Protein AF-A0A8J9WBI6-F1 (afdb_monomer)

Structure (mmCIF, N/CA/C/O backbone):
data_AF-A0A8J9WBI6-F1
#
_entry.id   AF-A0A8J9WBI6-F1
#
loop_
_atom_site.group_PDB
_atom_site.id
_atom_site.type_symbol
_atom_site.label_atom_id
_atom_site.label_alt_id
_atom_site.label_comp_id
_atom_site.label_asym_id
_atom_site.label_entity_id
_atom_site.label_seq_id
_atom_site.pdbx_PDB_ins_code
_atom_site.Cartn_x
_atom_site.Cartn_y
_atom_site.Cartn_z
_atom_site.occupancy
_atom_site.B_iso_or_equiv
_atom_site.auth_seq_id
_atom_site.auth_comp_id
_atom_site.auth_asym_id
_atom_site.auth_atom_id
_atom_site.pdbx_PDB_model_num
ATOM 1 N N . MET A 1 1 ? -9.697 -8.931 15.474 1.00 68.44 1 MET A N 1
ATOM 2 C CA . MET A 1 1 ? -10.842 -8.054 15.120 1.00 68.44 1 MET A CA 1
ATOM 3 C C . MET A 1 1 ? -11.678 -7.581 16.302 1.00 68.44 1 MET A C 1
ATOM 5 O O . MET A 1 1 ? -12.094 -6.430 16.283 1.00 68.44 1 MET A O 1
ATOM 9 N N . LEU A 1 2 ? -11.876 -8.404 17.340 1.00 81.56 2 LEU A N 1
ATOM 10 C CA . LEU A 1 2 ? -12.642 -8.032 18.539 1.00 81.56 2 LEU A CA 1
ATOM 11 C C . LEU A 1 2 ? -12.213 -6.683 19.153 1.00 81.56 2 LEU A C 1
ATOM 13 O O . LEU A 1 2 ? -13.062 -5.910 19.565 1.00 81.56 2 LEU A O 1
ATOM 17 N N . ARG A 1 3 ? -10.911 -6.363 19.124 1.00 87.44 3 ARG A N 1
ATOM 18 C CA . ARG A 1 3 ? -10.356 -5.101 19.642 1.00 87.44 3 ARG A CA 1
ATOM 19 C C . ARG A 1 3 ? -10.978 -3.843 19.015 1.00 87.44 3 ARG A C 1
ATOM 21 O O . ARG A 1 3 ? -11.363 -2.950 19.752 1.00 87.44 3 ARG A O 1
ATOM 28 N N . TYR A 1 4 ? -11.110 -3.788 17.686 1.00 86.75 4 TYR A N 1
ATOM 29 C CA . TYR A 1 4 ? -11.718 -2.640 16.991 1.00 86.75 4 TYR A CA 1
ATOM 30 C C . TYR A 1 4 ? -13.209 -2.524 17.315 1.00 86.75 4 TYR A C 1
ATOM 32 O O . TYR A 1 4 ? -13.694 -1.445 17.635 1.00 86.75 4 TYR A O 1
ATOM 40 N N . ARG A 1 5 ? -13.906 -3.668 17.342 1.00 85.00 5 ARG A N 1
ATOM 41 C CA . ARG A 1 5 ? -15.325 -3.740 17.710 1.00 85.00 5 ARG A CA 1
ATOM 42 C C . ARG A 1 5 ? -15.576 -3.239 19.135 1.00 85.00 5 ARG A C 1
ATOM 44 O O . ARG A 1 5 ? -16.485 -2.450 19.339 1.00 85.00 5 ARG A O 1
ATOM 51 N N . LEU A 1 6 ? -14.769 -3.679 20.103 1.00 91.75 6 LEU A N 1
ATOM 52 C CA . LEU A 1 6 ? -14.888 -3.263 21.505 1.00 91.75 6 LEU A CA 1
ATOM 53 C C . LEU A 1 6 ? -14.538 -1.788 21.709 1.00 91.75 6 LEU A C 1
ATOM 55 O O . LEU A 1 6 ? -15.119 -1.140 22.569 1.00 91.75 6 LEU A O 1
ATOM 59 N N . ALA A 1 7 ? -13.611 -1.257 20.913 1.00 91.00 7 ALA A N 1
ATOM 60 C CA . ALA A 1 7 ? -13.244 0.152 20.957 1.00 91.00 7 ALA A CA 1
ATOM 61 C C . ALA A 1 7 ? -14.258 1.070 20.246 1.00 91.00 7 ALA A C 1
ATOM 63 O O . ALA A 1 7 ? -14.095 2.284 20.297 1.00 91.00 7 ALA A O 1
ATOM 64 N N . GLY A 1 8 ? -15.260 0.520 19.546 1.00 90.75 8 GLY A N 1
ATOM 65 C CA . GLY A 1 8 ? -16.171 1.305 18.705 1.00 90.75 8 GLY A CA 1
ATOM 66 C C . GLY A 1 8 ? -15.474 2.009 17.533 1.00 90.75 8 GLY A C 1
ATOM 67 O O . GLY A 1 8 ? -16.032 2.935 16.956 1.00 90.75 8 GLY A O 1
ATOM 68 N N . VAL A 1 9 ? -14.250 1.593 17.189 1.00 90.56 9 VAL A N 1
ATOM 69 C CA . VAL A 1 9 ? -13.451 2.191 16.114 1.00 90.56 9 VAL A CA 1
ATOM 70 C C . VAL A 1 9 ? -13.645 1.376 14.845 1.00 90.56 9 VAL A C 1
ATOM 72 O O . VAL A 1 9 ? -13.540 0.145 14.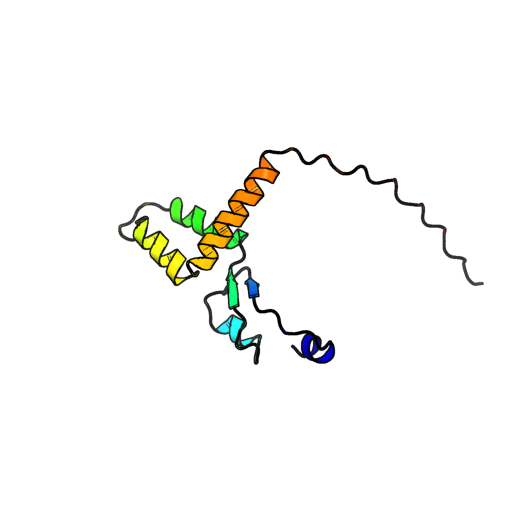864 1.00 90.56 9 VAL A O 1
ATOM 75 N N . GLU A 1 10 ? -13.895 2.063 13.730 1.00 87.94 10 GLU A N 1
ATOM 76 C CA . GLU A 1 10 ? -14.016 1.408 12.433 1.00 87.94 10 GLU A CA 1
ATOM 77 C C . GLU A 1 10 ? -12.745 0.626 12.070 1.00 87.94 10 GLU A C 1
ATOM 79 O O . GLU A 1 10 ? -11.621 1.043 12.376 1.00 87.94 10 GLU A O 1
ATOM 84 N N . PRO A 1 11 ? -12.899 -0.521 11.396 1.00 88.12 11 PRO A N 1
ATOM 85 C CA . PRO A 1 11 ? -11.756 -1.273 10.930 1.00 88.12 11 PRO A CA 1
ATOM 86 C C . PRO A 1 11 ? -10.963 -0.496 9.866 1.00 88.12 11 PRO A C 1
ATOM 88 O O . PRO A 1 11 ? -11.536 0.254 9.071 1.00 88.12 11 PRO A O 1
ATOM 91 N N . PRO A 1 12 ? -9.635 -0.682 9.815 1.00 90.19 12 PRO A N 1
ATOM 92 C CA . PRO A 1 12 ? -8.792 -0.030 8.829 1.00 90.19 12 PRO A CA 1
ATOM 93 C C . PRO A 1 12 ? -9.160 -0.473 7.409 1.00 90.19 12 PRO A C 1
ATOM 95 O O . PRO A 1 12 ? -9.468 -1.635 7.151 1.00 90.19 12 PRO A O 1
ATOM 98 N N . LYS A 1 13 ? -9.074 0.472 6.469 1.00 88.62 13 LYS A N 1
ATOM 99 C CA . LYS A 1 13 ? -9.360 0.246 5.041 1.00 88.62 13 LYS A CA 1
ATOM 100 C C . LYS A 1 13 ? -8.135 -0.245 4.259 1.00 88.62 13 LYS A C 1
ATOM 102 O O . LYS A 1 13 ? -8.277 -0.789 3.169 1.00 88.62 13 LYS A O 1
ATOM 107 N N . LEU A 1 14 ? -6.932 -0.050 4.802 1.00 87.38 14 LEU A N 1
ATOM 108 C CA . LEU A 1 14 ? -5.660 -0.378 4.159 1.00 87.38 14 LEU A CA 1
ATOM 109 C C . LEU A 1 14 ? -4.719 -1.059 5.156 1.00 87.38 14 LEU A C 1
ATOM 111 O O . LEU A 1 14 ? -4.526 -0.554 6.261 1.00 87.38 14 LEU A O 1
ATOM 115 N N . LEU A 1 15 ? -4.098 -2.158 4.734 1.00 88.06 15 LEU A N 1
ATOM 116 C CA . LEU A 1 15 ? -3.034 -2.843 5.462 1.00 88.06 15 LEU A CA 1
ATOM 117 C C . LEU A 1 15 ? -1.839 -3.072 4.531 1.00 88.06 15 LEU A C 1
ATOM 119 O O . LEU A 1 15 ? -1.972 -3.744 3.510 1.00 88.06 15 LEU A O 1
ATOM 123 N N . ASN A 1 16 ? -0.676 -2.531 4.896 1.00 87.06 16 ASN A N 1
ATOM 124 C CA . ASN A 1 16 ? 0.581 -2.814 4.204 1.00 87.06 16 ASN A CA 1
ATOM 125 C C . ASN A 1 16 ? 1.248 -4.036 4.848 1.00 87.06 16 ASN A C 1
ATOM 127 O O . ASN A 1 16 ? 1.339 -4.108 6.073 1.00 87.06 16 ASN A O 1
ATOM 131 N N . VAL A 1 17 ? 1.698 -4.985 4.032 1.00 84.88 17 VAL A N 1
ATOM 132 C CA . VAL A 1 17 ? 2.342 -6.231 4.460 1.00 84.88 17 VAL A CA 1
ATOM 133 C C . VAL A 1 17 ? 3.615 -6.474 3.661 1.00 84.88 17 VAL A C 1
ATOM 135 O O . VAL A 1 17 ? 3.694 -6.122 2.489 1.00 84.88 17 VAL A O 1
ATOM 138 N N . ASP A 1 18 ? 4.578 -7.154 4.272 1.00 80.81 18 ASP A N 1
ATOM 139 C CA . ASP A 1 18 ? 5.879 -7.437 3.653 1.00 80.81 18 ASP A CA 1
ATOM 140 C C . ASP A 1 18 ? 5.804 -8.501 2.543 1.00 80.81 18 ASP A C 1
ATOM 142 O O . ASP A 1 18 ? 6.634 -8.561 1.628 1.00 80.81 18 ASP A O 1
ATOM 146 N N . ARG A 1 19 ? 4.829 -9.417 2.641 1.00 74.81 19 ARG A N 1
ATOM 147 C CA . ARG A 1 19 ? 4.667 -10.584 1.758 1.00 74.81 19 ARG A CA 1
ATOM 148 C C . ARG A 1 19 ? 3.197 -10.944 1.590 1.00 74.81 19 ARG A C 1
ATOM 150 O O . ARG A 1 19 ? 2.349 -10.500 2.353 1.00 74.81 19 ARG A O 1
ATOM 157 N N . ASP A 1 20 ? 2.908 -11.737 0.560 1.00 76.25 20 ASP A N 1
ATOM 158 C CA . ASP A 1 20 ? 1.588 -12.345 0.334 1.00 76.25 20 ASP A CA 1
ATOM 159 C C . ASP A 1 20 ? 0.409 -11.359 0.216 1.00 76.25 20 ASP A C 1
ATOM 161 O O . ASP A 1 20 ? -0.749 -11.742 0.382 1.00 76.25 20 ASP A O 1
ATOM 165 N N . CYS A 1 21 ? 0.676 -10.094 -0.127 1.00 77.88 21 CYS A N 1
ATOM 166 C CA . CYS A 1 21 ? -0.366 -9.092 -0.373 1.00 77.88 21 CYS A CA 1
ATOM 167 C C . CYS A 1 21 ? -1.294 -9.449 -1.549 1.00 77.88 21 CYS A C 1
ATOM 169 O O . CYS A 1 21 ? -2.469 -9.102 -1.522 1.00 77.88 21 CYS A O 1
ATOM 171 N N . CYS A 1 22 ? -0.786 -10.178 -2.549 1.00 70.81 22 CYS A N 1
ATOM 172 C CA . CYS A 1 22 ? -1.548 -10.644 -3.712 1.00 70.81 22 CYS A CA 1
ATOM 173 C C . CYS A 1 22 ? -2.193 -12.029 -3.497 1.00 70.81 22 CYS A C 1
ATOM 175 O O . CYS A 1 22 ? -2.727 -12.607 -4.439 1.00 70.81 22 CYS A O 1
ATOM 177 N N . ASN A 1 23 ? -2.107 -12.601 -2.290 1.00 71.12 23 ASN A N 1
ATOM 178 C CA . ASN A 1 23 ? -2.620 -13.936 -1.986 1.00 71.12 23 ASN A CA 1
ATOM 179 C C . ASN A 1 23 ? -3.923 -13.849 -1.176 1.00 71.12 23 ASN A C 1
ATOM 181 O O . ASN A 1 23 ? -4.067 -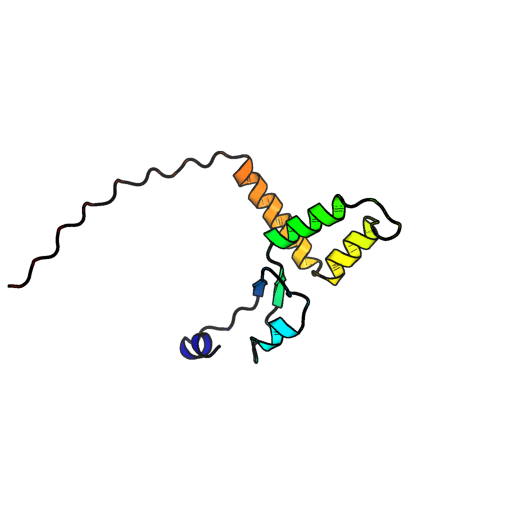13.033 -0.265 1.00 71.12 23 ASN A O 1
ATOM 185 N N . THR A 1 24 ? -4.861 -14.751 -1.457 1.00 72.75 24 THR A N 1
ATOM 186 C CA . THR A 1 24 ? -6.110 -14.898 -0.702 1.00 72.75 24 THR A CA 1
ATOM 187 C C . THR A 1 24 ? -5.877 -15.319 0.751 1.00 72.75 24 THR A C 1
ATOM 189 O O . THR A 1 24 ? -6.660 -14.928 1.614 1.00 72.75 24 THR A O 1
ATOM 192 N N . ARG A 1 25 ? -4.784 -16.036 1.063 1.00 80.62 25 ARG A N 1
ATOM 193 C CA . ARG A 1 25 ? -4.467 -16.504 2.430 1.00 80.62 25 ARG A CA 1
ATOM 194 C C . ARG A 1 25 ? -4.412 -15.377 3.458 1.00 80.62 25 ARG A C 1
ATOM 196 O O . ARG A 1 25 ? -4.958 -15.525 4.546 1.00 80.62 25 ARG A O 1
ATOM 203 N N . THR A 1 26 ? -3.807 -14.244 3.108 1.00 82.31 26 THR A N 1
ATOM 204 C CA . THR A 1 26 ? -3.685 -13.092 4.014 1.00 82.31 26 THR A CA 1
ATOM 205 C C . THR A 1 26 ? -5.053 -12.482 4.317 1.00 82.31 26 THR A C 1
ATOM 207 O O . THR A 1 26 ? -5.301 -12.045 5.436 1.00 82.31 26 THR A O 1
ATOM 210 N N . ARG A 1 27 ? -5.982 -12.516 3.351 1.00 82.44 27 ARG A N 1
ATOM 211 C CA . ARG A 1 27 ? -7.349 -12.004 3.521 1.00 82.44 27 ARG A CA 1
ATOM 212 C C . ARG A 1 27 ? -8.185 -12.860 4.475 1.00 82.44 27 ARG A C 1
ATOM 214 O O . ARG A 1 27 ? -8.988 -12.311 5.221 1.00 82.44 27 ARG A O 1
ATOM 221 N N . VAL A 1 28 ? -7.950 -14.174 4.513 1.00 86.56 28 VAL A N 1
ATOM 222 C CA . VAL A 1 28 ? -8.641 -15.105 5.430 1.00 86.56 28 VAL A CA 1
ATOM 223 C C . VAL A 1 28 ? -8.370 -14.772 6.904 1.00 86.56 28 VAL A C 1
ATOM 225 O O . VAL A 1 28 ? -9.201 -15.057 7.762 1.00 86.56 28 VAL A O 1
ATOM 228 N N . LEU A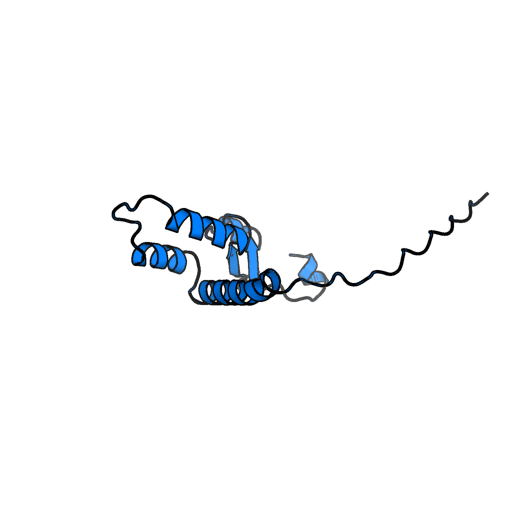 1 29 ? -7.250 -14.108 7.211 1.00 88.00 29 LEU A N 1
ATOM 229 C CA . LEU A 1 29 ? -6.904 -13.691 8.575 1.00 88.00 29 LEU A CA 1
ATOM 230 C C . LEU A 1 29 ? -7.793 -12.552 9.113 1.00 88.00 29 LEU A C 1
ATOM 232 O O . LEU A 1 29 ? -7.820 -12.321 10.324 1.00 88.00 29 LEU A O 1
ATOM 236 N N . PHE A 1 30 ? -8.531 -11.853 8.241 1.00 88.31 30 PHE A N 1
ATOM 237 C CA . PHE A 1 30 ? -9.349 -10.685 8.589 1.00 88.31 30 PHE A CA 1
ATOM 238 C C . PHE A 1 30 ? -10.829 -10.872 8.195 1.00 88.31 30 PHE A C 1
ATOM 240 O O . PHE A 1 30 ? -11.355 -10.129 7.363 1.00 88.31 30 PHE A O 1
ATOM 247 N N . PRO A 1 31 ? -11.527 -11.869 8.772 1.00 84.75 31 PRO A N 1
ATOM 248 C CA . PRO A 1 31 ? -12.903 -12.190 8.399 1.00 84.75 31 PRO A CA 1
ATOM 249 C C . PRO A 1 31 ? -13.882 -11.096 8.838 1.00 84.75 31 PRO A C 1
ATOM 251 O O . PRO A 1 31 ? -13.984 -10.810 10.027 1.00 84.75 31 PRO A O 1
ATOM 254 N N . GLY A 1 32 ? -14.644 -10.527 7.900 1.00 85.12 32 GLY A N 1
ATOM 255 C CA . GLY A 1 32 ? -15.610 -9.448 8.158 1.00 85.12 32 GLY A CA 1
ATOM 256 C C . GLY A 1 32 ? -15.046 -8.036 7.978 1.00 85.12 32 GLY A C 1
ATOM 257 O O . GLY A 1 32 ? -15.680 -7.065 8.386 1.00 85.12 32 GLY A O 1
ATOM 258 N N . TRP A 1 33 ? -13.846 -7.901 7.407 1.00 89.69 33 TRP A N 1
ATOM 259 C CA . TRP A 1 33 ? -13.332 -6.631 6.888 1.00 89.69 33 TRP A CA 1
ATOM 260 C C . TRP A 1 33 ? -13.423 -6.621 5.358 1.00 89.69 33 TRP A C 1
ATOM 262 O O . TRP A 1 33 ? -12.416 -6.685 4.654 1.00 89.69 33 TRP A O 1
ATOM 272 N N . ASP A 1 34 ? -14.646 -6.552 4.832 1.00 84.00 34 ASP A N 1
ATOM 273 C CA . ASP A 1 34 ? -14.920 -6.735 3.396 1.00 84.00 34 ASP A CA 1
ATOM 274 C C . ASP A 1 34 ? -14.255 -5.668 2.512 1.00 84.00 34 ASP A C 1
ATOM 276 O O . ASP A 1 34 ? -13.837 -5.958 1.390 1.00 84.00 34 ASP A O 1
ATOM 280 N N . ASN A 1 35 ? -14.064 -4.467 3.068 1.00 85.38 35 ASN A N 1
ATOM 281 C CA . ASN A 1 35 ? -13.433 -3.318 2.415 1.00 85.38 35 ASN A CA 1
ATOM 282 C C . ASN A 1 35 ? -11.921 -3.193 2.690 1.00 85.38 35 ASN A C 1
ATOM 284 O O . ASN A 1 35 ? -11.326 -2.167 2.357 1.00 85.38 35 ASN A O 1
ATOM 288 N N . LEU A 1 36 ? -11.288 -4.190 3.324 1.00 87.69 36 LEU A N 1
ATOM 289 C CA . LEU A 1 36 ? -9.849 -4.162 3.593 1.00 87.69 36 LEU A CA 1
ATOM 290 C C . LEU A 1 36 ? -9.052 -4.412 2.313 1.00 87.69 36 LEU A C 1
ATOM 292 O O . LEU A 1 36 ? -9.111 -5.491 1.720 1.00 87.69 36 LEU A O 1
ATOM 296 N N . VAL A 1 37 ? -8.226 -3.438 1.943 1.00 85.88 37 VAL A N 1
ATOM 297 C CA . VAL A 1 37 ? -7.233 -3.580 0.880 1.00 85.88 37 VAL A CA 1
ATOM 298 C C . VAL A 1 37 ? -5.895 -3.960 1.507 1.00 85.88 37 VAL A C 1
ATOM 300 O O . VAL A 1 37 ? -5.339 -3.200 2.299 1.00 85.88 37 VAL A O 1
ATOM 303 N N . ILE A 1 38 ? -5.361 -5.124 1.141 1.00 85.56 38 ILE A N 1
ATOM 304 C CA . ILE A 1 38 ? -4.025 -5.566 1.556 1.00 85.56 38 ILE A CA 1
ATOM 305 C C . ILE A 1 38 ? -3.043 -5.216 0.438 1.00 85.56 38 ILE A C 1
ATOM 307 O O . ILE A 1 38 ? -3.301 -5.503 -0.731 1.00 85.56 38 ILE A O 1
ATOM 311 N N . ARG A 1 39 ? -1.930 -4.565 0.776 1.00 84.88 39 ARG A N 1
ATOM 312 C CA . ARG A 1 39 ? -0.923 -4.103 -0.189 1.00 84.88 39 ARG A CA 1
ATOM 313 C C . ARG A 1 39 ? 0.475 -4.486 0.250 1.00 84.88 39 ARG A C 1
ATOM 315 O O . ARG A 1 39 ? 0.709 -4.692 1.435 1.00 84.88 39 ARG A O 1
ATOM 322 N N . LEU A 1 40 ? 1.392 -4.570 -0.709 1.00 83.06 40 LEU A N 1
ATOM 323 C CA . LEU A 1 40 ? 2.807 -4.686 -0.387 1.00 83.06 40 LEU A CA 1
ATOM 324 C C . LEU A 1 40 ? 3.260 -3.384 0.277 1.00 83.06 40 LEU A C 1
ATOM 326 O O . LEU A 1 40 ? 2.818 -2.300 -0.115 1.00 83.06 40 LEU A O 1
ATOM 330 N N . ASP A 1 41 ? 4.119 -3.482 1.280 1.00 83.44 41 ASP A N 1
ATOM 331 C CA . ASP A 1 41 ? 4.784 -2.308 1.822 1.00 83.44 41 ASP A CA 1
ATOM 332 C C . ASP A 1 41 ? 5.669 -1.636 0.759 1.00 83.44 41 ASP A C 1
ATOM 334 O O . ASP A 1 41 ? 6.153 -2.247 -0.200 1.00 83.44 41 ASP A O 1
ATOM 338 N N . VAL A 1 42 ? 5.889 -0.336 0.950 1.00 79.81 42 VAL A N 1
ATOM 339 C CA . VAL A 1 42 ? 6.593 0.494 -0.030 1.00 79.81 42 VAL A CA 1
ATOM 340 C C . VAL A 1 42 ? 8.031 0.025 -0.245 1.00 79.81 42 VAL A C 1
ATOM 342 O O . VAL A 1 42 ? 8.546 0.117 -1.357 1.00 79.81 42 VAL A O 1
ATOM 345 N N . TRP A 1 43 ? 8.687 -0.496 0.793 1.00 82.12 43 TRP A N 1
ATOM 346 C CA . TRP A 1 43 ? 10.084 -0.886 0.698 1.00 82.12 43 TRP A CA 1
ATOM 347 C C . TRP A 1 43 ? 10.238 -2.185 -0.089 1.00 82.12 43 TRP A C 1
ATOM 349 O O . TRP A 1 43 ? 11.051 -2.233 -1.019 1.00 82.12 43 TRP A O 1
ATOM 359 N N . HIS A 1 44 ? 9.428 -3.215 0.188 1.00 81.38 44 HIS A N 1
ATOM 360 C CA . HIS A 1 44 ? 9.473 -4.430 -0.630 1.00 81.38 44 HIS A CA 1
ATOM 361 C C . HIS A 1 44 ? 8.996 -4.149 -2.055 1.00 81.38 44 HIS A C 1
ATOM 363 O O . HIS A 1 44 ? 9.528 -4.756 -2.987 1.00 81.38 44 HIS A O 1
ATOM 369 N N . PHE A 1 45 ? 8.065 -3.211 -2.252 1.00 79.25 45 PHE A N 1
ATOM 370 C CA . PHE A 1 45 ? 7.681 -2.751 -3.585 1.00 79.25 45 PHE A CA 1
ATOM 371 C C . PHE A 1 45 ? 8.878 -2.174 -4.351 1.00 79.25 45 PHE A C 1
ATOM 373 O O . PHE A 1 45 ? 9.206 -2.672 -5.428 1.00 79.25 45 PHE A O 1
ATOM 380 N N . MET A 1 46 ? 9.596 -1.202 -3.777 1.00 80.44 46 MET A N 1
AT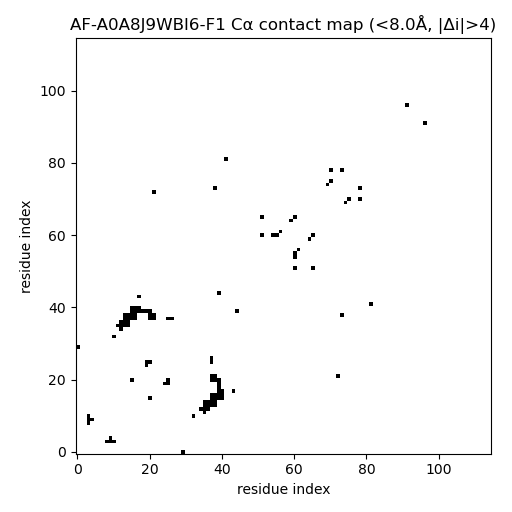OM 381 C CA . MET A 1 46 ? 10.775 -0.598 -4.416 1.00 80.44 46 MET A CA 1
ATOM 382 C C . MET A 1 46 ? 11.883 -1.610 -4.673 1.00 80.44 46 MET A C 1
ATOM 384 O O . MET A 1 46 ? 12.505 -1.606 -5.736 1.00 80.44 46 MET A O 1
ATOM 388 N N . ARG A 1 47 ? 12.110 -2.519 -3.724 1.00 80.62 47 ARG A N 1
ATOM 389 C CA . ARG A 1 47 ? 13.089 -3.594 -3.877 1.00 80.62 47 ARG A CA 1
ATOM 390 C C . ARG A 1 47 ? 12.736 -4.511 -5.050 1.00 80.62 47 ARG A C 1
ATOM 392 O O . ARG A 1 47 ? 13.616 -4.839 -5.845 1.00 80.62 47 ARG A O 1
ATOM 399 N N . ARG A 1 48 ? 11.469 -4.922 -5.177 1.00 76.50 48 ARG A N 1
ATOM 400 C CA . ARG A 1 48 ? 11.004 -5.763 -6.296 1.00 76.50 48 ARG A CA 1
ATOM 401 C C . ARG A 1 48 ? 11.080 -5.020 -7.622 1.00 76.50 48 ARG A C 1
ATOM 403 O O . ARG A 1 48 ? 11.552 -5.601 -8.593 1.00 76.50 48 ARG A O 1
ATOM 410 N N . LEU A 1 49 ? 10.692 -3.746 -7.640 1.00 74.94 49 LEU A N 1
ATOM 411 C CA . LEU A 1 49 ? 10.793 -2.880 -8.811 1.00 74.94 49 LEU A CA 1
ATOM 412 C C . LEU A 1 49 ? 12.244 -2.774 -9.297 1.00 74.94 49 LEU A C 1
ATOM 414 O O . LEU A 1 49 ? 12.530 -3.064 -10.453 1.00 74.94 49 LEU A O 1
ATOM 418 N N . SER A 1 50 ? 13.174 -2.431 -8.403 1.00 75.81 50 SER A N 1
ATOM 419 C CA . SER A 1 50 ? 14.602 -2.320 -8.718 1.00 75.81 50 SER A CA 1
ATOM 420 C C . SER A 1 50 ? 15.183 -3.642 -9.230 1.00 75.81 50 SER A C 1
ATOM 422 O O . SER A 1 50 ? 15.869 -3.660 -10.254 1.00 75.81 50 SER A O 1
ATOM 424 N N . SER A 1 51 ? 14.859 -4.763 -8.577 1.00 72.00 51 SER A N 1
ATOM 425 C CA . SER A 1 51 ? 15.296 -6.091 -9.022 1.00 72.00 51 SER A CA 1
ATOM 426 C C . SER A 1 51 ? 14.732 -6.461 -10.396 1.00 72.00 51 SER A C 1
ATOM 428 O O . SER A 1 51 ? 15.441 -7.053 -11.204 1.00 72.00 51 SER A O 1
ATOM 430 N N . ALA A 1 52 ? 13.483 -6.104 -10.690 1.00 69.12 52 ALA A N 1
ATOM 431 C CA . ALA A 1 52 ? 12.881 -6.364 -11.990 1.00 69.12 52 ALA A CA 1
ATOM 432 C C . ALA A 1 52 ? 13.508 -5.505 -13.101 1.00 69.12 52 ALA A C 1
ATOM 434 O O . ALA A 1 52 ? 13.781 -6.019 -14.181 1.00 69.12 52 ALA A O 1
ATOM 435 N N . CYS A 1 53 ? 13.820 -4.235 -12.821 1.00 69.62 53 CYS A N 1
ATOM 436 C CA . CYS A 1 53 ? 14.503 -3.339 -13.760 1.00 69.62 53 CYS A CA 1
ATOM 437 C C . CYS A 1 53 ? 15.954 -3.750 -14.068 1.00 69.62 53 CYS A C 1
ATOM 439 O O . CYS A 1 53 ? 16.476 -3.388 -15.120 1.00 69.62 53 CYS A O 1
ATOM 441 N N . THR A 1 54 ? 16.617 -4.457 -13.148 1.00 70.50 54 THR A N 1
ATOM 442 C CA . THR A 1 54 ? 18.043 -4.831 -13.253 1.00 70.50 54 THR A CA 1
ATOM 443 C C . THR A 1 54 ? 18.275 -6.269 -13.714 1.00 70.50 54 THR A C 1
ATOM 445 O O . THR A 1 54 ? 19.410 -6.642 -14.000 1.00 70.50 54 THR A O 1
ATOM 448 N N . ARG A 1 55 ? 17.219 -7.082 -13.823 1.00 65.50 55 ARG A N 1
ATOM 449 C CA . ARG A 1 55 ? 17.296 -8.435 -14.386 1.00 65.50 55 ARG A CA 1
ATOM 450 C C . ARG A 1 55 ? 17.590 -8.387 -15.887 1.00 65.50 55 ARG A C 1
ATOM 452 O O . ARG A 1 55 ? 17.094 -7.514 -16.595 1.00 65.50 55 ARG A O 1
ATOM 459 N N . GLU A 1 56 ? 18.384 -9.345 -16.370 1.00 62.50 56 GLU A N 1
ATOM 460 C CA . GLU A 1 56 ? 18.709 -9.469 -17.795 1.00 62.50 56 GLU A CA 1
ATOM 461 C C . GLU A 1 56 ? 17.441 -9.469 -18.660 1.00 62.50 56 GLU A C 1
ATOM 463 O O . GLU A 1 56 ? 16.416 -10.084 -18.336 1.00 62.50 56 GLU A O 1
ATOM 468 N N . ARG A 1 57 ? 17.507 -8.732 -19.773 1.00 56.94 57 ARG A N 1
ATOM 469 C CA . ARG A 1 57 ? 16.386 -8.540 -20.692 1.00 56.94 57 ARG A CA 1
ATOM 470 C C . ARG A 1 57 ? 16.125 -9.824 -21.476 1.00 56.94 57 ARG A C 1
ATOM 472 O O . ARG A 1 57 ? 16.630 -9.999 -22.578 1.00 56.94 57 ARG A O 1
ATOM 479 N N . THR A 1 58 ? 15.312 -10.712 -20.926 1.00 57.47 58 THR A N 1
ATOM 480 C CA . THR A 1 58 ? 14.650 -11.766 -21.699 1.00 57.47 58 THR A CA 1
ATOM 481 C C . THR A 1 58 ? 13.346 -11.223 -22.298 1.00 57.47 58 THR A C 1
ATOM 483 O O . THR A 1 58 ? 12.831 -10.194 -21.856 1.00 57.47 58 THR A O 1
ATOM 486 N N . LEU A 1 59 ? 12.804 -11.899 -23.320 1.00 53.62 59 LEU A N 1
ATOM 487 C CA . LEU A 1 59 ? 11.616 -11.496 -24.102 1.00 53.62 59 LEU A CA 1
ATOM 488 C C . LEU A 1 59 ? 10.339 -11.186 -23.278 1.00 53.62 59 LEU A C 1
ATOM 490 O O . LEU A 1 59 ? 9.384 -10.657 -23.837 1.00 53.62 59 LEU A O 1
ATOM 494 N N . GLY A 1 60 ? 10.324 -11.458 -21.966 1.00 56.78 60 GLY A N 1
ATOM 495 C CA . GLY A 1 60 ? 9.227 -11.147 -21.038 1.00 56.78 60 GLY A CA 1
ATOM 496 C C . GLY A 1 60 ? 9.462 -9.964 -20.083 1.00 56.78 60 GLY A C 1
ATOM 497 O O . GLY A 1 60 ? 8.578 -9.657 -19.295 1.00 56.78 60 GLY A O 1
ATOM 498 N N . ASN A 1 61 ? 10.617 -9.287 -20.140 1.00 60.94 61 ASN A N 1
ATOM 499 C CA . ASN A 1 61 ? 10.979 -8.181 -19.232 1.00 60.94 61 ASN A CA 1
ATOM 500 C C . ASN A 1 61 ? 10.888 -6.797 -19.905 1.00 60.94 61 ASN A C 1
ATOM 502 O O . ASN A 1 61 ? 11.610 -5.869 -19.537 1.00 60.94 61 ASN A O 1
ATOM 506 N N . SER A 1 62 ? 10.047 -6.641 -20.933 1.00 68.06 62 SER A N 1
ATOM 507 C CA . SER A 1 62 ? 9.863 -5.328 -21.562 1.00 68.06 62 SER A CA 1
ATOM 508 C C . SER A 1 62 ? 9.307 -4.317 -20.540 1.00 68.06 62 SER A C 1
ATOM 510 O O . SER A 1 62 ? 8.592 -4.717 -19.620 1.00 68.06 62 SER A O 1
ATOM 512 N N . PRO A 1 63 ? 9.566 -3.002 -20.688 1.00 64.19 63 PRO A N 1
ATOM 513 C CA . PRO A 1 63 ? 8.979 -1.980 -19.815 1.00 64.19 63 PRO A CA 1
ATOM 514 C C . PRO A 1 63 ? 7.449 -2.063 -19.744 1.00 64.19 63 PRO A C 1
ATOM 516 O O . PRO A 1 63 ? 6.851 -1.764 -18.714 1.00 64.19 63 PRO A O 1
ATOM 519 N N . THR A 1 64 ? 6.819 -2.506 -20.832 1.00 64.94 64 THR A N 1
ATOM 520 C CA . THR A 1 64 ? 5.373 -2.700 -20.934 1.00 64.94 64 THR A CA 1
ATOM 521 C C . THR A 1 64 ? 4.902 -3.909 -20.132 1.00 64.94 64 THR A C 1
ATOM 523 O O . THR A 1 64 ? 3.902 -3.804 -19.429 1.00 64.94 64 THR A O 1
ATOM 526 N N . GLU A 1 65 ? 5.632 -5.024 -20.175 1.00 66.19 65 GLU A N 1
ATOM 527 C CA . GLU A 1 65 ? 5.280 -6.237 -19.427 1.00 66.19 65 GLU A CA 1
ATOM 528 C C . GLU A 1 65 ? 5.593 -6.091 -17.935 1.00 66.19 65 GLU A C 1
ATOM 530 O O . GLU A 1 65 ? 4.808 -6.507 -17.088 1.00 66.19 65 GLU A O 1
ATOM 535 N N . LEU A 1 66 ? 6.674 -5.380 -17.603 1.00 67.44 66 LEU A N 1
ATOM 536 C CA . LEU A 1 66 ? 6.971 -4.955 -16.240 1.00 67.44 66 LEU A CA 1
ATOM 537 C C . LEU A 1 66 ? 5.864 -4.045 -15.701 1.00 67.44 66 LEU A C 1
ATOM 539 O O . LEU A 1 66 ? 5.349 -4.272 -14.609 1.00 67.44 66 LEU A O 1
ATOM 543 N N . ARG A 1 67 ? 5.454 -3.034 -16.476 1.00 69.25 67 ARG A N 1
ATOM 544 C CA . ARG A 1 67 ? 4.328 -2.164 -16.120 1.00 69.25 67 ARG A CA 1
ATOM 545 C C . ARG A 1 67 ? 3.049 -2.975 -15.942 1.00 69.25 67 ARG A C 1
ATOM 547 O O . ARG A 1 67 ? 2.325 -2.722 -14.988 1.00 69.25 67 ARG A O 1
ATOM 554 N N . LYS A 1 68 ? 2.775 -3.940 -16.820 1.00 65.62 68 LYS A N 1
ATOM 555 C CA . LYS A 1 68 ? 1.603 -4.812 -16.727 1.00 65.62 68 LYS A CA 1
ATOM 556 C C . LYS A 1 68 ? 1.640 -5.670 -15.464 1.00 65.62 68 LYS A C 1
ATOM 558 O O . LYS A 1 68 ? 0.657 -5.668 -14.741 1.00 65.62 68 LYS A O 1
ATOM 563 N N . GLN A 1 69 ? 2.773 -6.287 -15.126 1.00 64.69 69 GLN A N 1
ATOM 564 C CA . GLN A 1 69 ? 2.937 -7.026 -13.868 1.00 64.69 69 GLN A CA 1
ATOM 565 C C . GLN A 1 69 ? 2.763 -6.130 -12.643 1.00 64.69 69 GLN A C 1
ATOM 567 O O . GLN A 1 69 ? 2.092 -6.519 -11.690 1.00 64.69 69 GLN A O 1
ATOM 572 N N . ILE A 1 70 ? 3.339 -4.926 -12.657 1.00 66.12 70 ILE A N 1
ATOM 573 C CA . ILE A 1 70 ? 3.190 -3.983 -11.547 1.00 66.12 70 ILE A CA 1
ATOM 574 C C . ILE A 1 70 ? 1.731 -3.539 -11.425 1.00 66.12 70 ILE A C 1
ATOM 576 O O . ILE A 1 70 ? 1.237 -3.494 -10.309 1.00 66.12 70 ILE A O 1
ATOM 580 N N . LEU A 1 71 ? 1.040 -3.256 -12.534 1.00 62.75 71 LEU A N 1
ATOM 581 C CA . LEU A 1 71 ? -0.367 -2.839 -12.549 1.00 62.75 71 LEU A CA 1
ATOM 582 C C . LEU A 1 71 ? -1.340 -3.970 -12.182 1.00 62.75 71 LEU A C 1
ATOM 584 O O . LEU A 1 71 ? -2.316 -3.725 -11.476 1.00 62.75 71 LEU A O 1
ATOM 588 N N . GLU A 1 72 ? -1.081 -5.196 -12.642 1.00 59.72 72 GLU A N 1
ATOM 589 C CA . GLU A 1 72 ? -1.858 -6.390 -12.285 1.00 59.72 72 GLU A CA 1
ATOM 590 C C . GLU A 1 72 ? -1.673 -6.746 -10.807 1.00 59.72 72 GLU A C 1
ATOM 592 O O . GLU A 1 72 ? -2.642 -7.109 -10.141 1.00 59.72 72 GLU A O 1
ATOM 597 N N . GLN A 1 73 ? -0.455 -6.617 -10.265 1.00 57.53 73 GLN A N 1
ATOM 598 C CA . GLN A 1 73 ? -0.187 -6.911 -8.852 1.00 57.53 73 GLN A CA 1
ATOM 599 C C . GLN A 1 73 ? -0.524 -5.744 -7.917 1.00 57.53 73 GLN A C 1
ATOM 601 O O . GLN A 1 73 ? -0.845 -5.968 -6.746 1.00 57.53 73 GLN A O 1
ATOM 606 N N . HIS A 1 74 ? -0.495 -4.509 -8.417 1.00 63.97 74 HIS A N 1
ATOM 607 C CA . HIS A 1 74 ? -0.712 -3.295 -7.646 1.00 63.97 74 HIS A CA 1
ATOM 608 C C . HIS A 1 74 ? -1.434 -2.233 -8.486 1.00 63.97 74 HIS A C 1
ATOM 610 O O . HIS A 1 74 ? -0.912 -1.742 -9.480 1.00 63.97 74 HIS A O 1
ATOM 616 N N . SER A 1 75 ? -2.634 -1.832 -8.058 1.00 68.50 75 SER A N 1
ATOM 617 C CA . SER A 1 75 ? -3.477 -0.881 -8.796 1.00 68.50 75 SER A CA 1
ATOM 618 C C . SER A 1 75 ? -2.731 0.392 -9.226 1.00 68.50 75 SER A C 1
ATOM 620 O O . SER A 1 75 ? -1.842 0.869 -8.523 1.00 68.50 75 SER A O 1
ATOM 622 N N . GLU A 1 76 ? -3.151 1.022 -10.324 1.00 64.44 76 GLU A N 1
ATOM 623 C CA . GLU A 1 76 ? -2.578 2.289 -10.821 1.00 64.44 76 GLU A CA 1
ATOM 624 C C . GLU A 1 76 ? -2.516 3.383 -9.733 1.00 64.44 76 GLU A C 1
ATOM 626 O O . GLU A 1 76 ? -1.527 4.099 -9.581 1.00 64.44 76 GLU A O 1
ATOM 631 N N . THR A 1 77 ? -3.529 3.421 -8.865 1.00 61.53 77 THR A N 1
ATOM 632 C CA . THR A 1 77 ? -3.582 4.303 -7.688 1.00 61.53 77 THR A CA 1
ATOM 633 C C . THR A 1 77 ? -2.511 4.011 -6.632 1.00 61.53 77 THR A C 1
ATOM 635 O O . THR A 1 77 ? -2.165 4.895 -5.851 1.00 61.53 77 THR A O 1
ATOM 638 N N . HIS A 1 78 ? -1.996 2.784 -6.552 1.00 65.44 78 HIS A N 1
ATOM 639 C CA . HIS A 1 78 ? -0.881 2.427 -5.676 1.00 65.44 78 HIS A CA 1
ATOM 640 C C . HIS A 1 78 ? 0.438 2.934 -6.249 1.00 65.44 78 HIS A C 1
ATOM 642 O O . HIS A 1 78 ? 1.175 3.602 -5.532 1.00 65.44 78 HIS A O 1
ATOM 648 N N . LEU A 1 79 ? 0.675 2.716 -7.544 1.00 69.38 79 LEU A N 1
ATOM 649 C CA . LEU A 1 79 ? 1.835 3.256 -8.255 1.00 69.38 79 LEU A CA 1
ATOM 650 C C . LEU A 1 79 ? 1.923 4.780 -8.112 1.00 69.38 79 LEU A C 1
ATOM 652 O O . LEU A 1 79 ? 2.976 5.302 -7.757 1.00 69.38 79 LEU A O 1
ATOM 656 N N . HIS A 1 80 ? 0.801 5.485 -8.282 1.00 68.69 80 HIS A N 1
ATOM 657 C CA . HIS A 1 80 ? 0.746 6.937 -8.099 1.00 68.69 80 HIS A CA 1
ATOM 658 C C . HIS A 1 80 ? 1.095 7.367 -6.663 1.00 68.69 80 HIS A C 1
ATOM 660 O O . HIS A 1 80 ? 1.799 8.352 -6.456 1.00 68.69 80 HIS A O 1
ATOM 666 N N . ARG A 1 81 ? 0.635 6.627 -5.647 1.00 68.38 81 ARG A N 1
ATOM 667 C CA . ARG A 1 81 ? 0.978 6.909 -4.240 1.00 68.38 81 ARG A CA 1
ATOM 668 C C . ARG A 1 81 ? 2.434 6.577 -3.916 1.00 68.38 81 ARG A C 1
ATOM 670 O O . ARG A 1 81 ? 3.038 7.282 -3.117 1.00 68.38 81 ARG A O 1
ATOM 677 N N . CYS A 1 82 ? 3.003 5.541 -4.530 1.00 67.88 82 CYS A N 1
ATOM 678 C CA . CYS A 1 82 ? 4.427 5.228 -4.417 1.00 67.88 82 CYS A CA 1
ATOM 679 C C . CYS A 1 82 ? 5.290 6.321 -5.0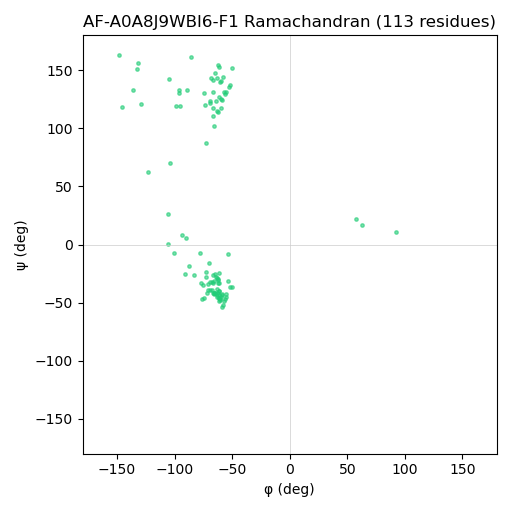49 1.00 6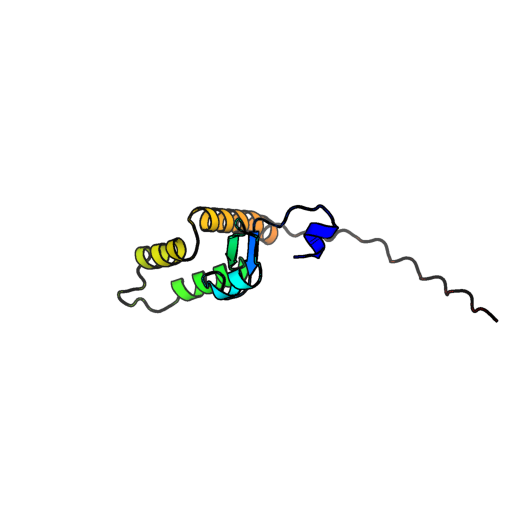7.88 82 CYS A C 1
ATOM 681 O O . CYS A 1 82 ? 6.275 6.721 -4.439 1.00 67.88 82 CYS A O 1
ATOM 683 N N . LEU A 1 83 ? 4.904 6.831 -6.223 1.00 74.50 83 LEU A N 1
ATOM 684 C CA . LEU A 1 83 ? 5.577 7.965 -6.859 1.00 74.50 83 LEU A CA 1
ATOM 685 C C . LEU A 1 83 ? 5.514 9.211 -5.975 1.00 74.50 83 LEU A C 1
ATOM 687 O O . LEU A 1 83 ? 6.558 9.790 -5.708 1.00 74.50 83 LEU A O 1
ATOM 691 N N . GLN A 1 84 ? 4.336 9.556 -5.442 1.00 76.31 84 GLN A N 1
ATOM 692 C CA . GLN A 1 84 ? 4.199 10.682 -4.513 1.00 76.31 84 GLN A CA 1
ATOM 693 C C . GLN A 1 84 ? 5.103 10.517 -3.284 1.00 76.31 84 GLN A C 1
ATOM 695 O O . GLN A 1 84 ? 5.856 11.423 -2.956 1.00 76.31 84 GLN A O 1
ATOM 700 N N . CYS A 1 85 ? 5.088 9.340 -2.650 1.00 75.25 85 CYS A N 1
ATOM 701 C CA . CYS A 1 85 ? 5.941 9.045 -1.500 1.00 75.25 85 CYS A CA 1
ATOM 702 C C . CYS A 1 85 ? 7.433 9.191 -1.840 1.00 75.25 85 CYS A C 1
ATOM 704 O O . CYS A 1 85 ? 8.174 9.795 -1.075 1.00 75.25 85 CYS A O 1
ATOM 706 N N . LEU A 1 86 ? 7.882 8.695 -3.000 1.00 75.25 86 LEU A N 1
ATOM 707 C CA . LEU A 1 86 ? 9.264 8.886 -3.453 1.00 75.25 86 LEU A CA 1
ATOM 708 C C . LEU A 1 86 ? 9.613 10.360 -3.667 1.00 75.25 86 LEU A C 1
ATOM 710 O O . LEU A 1 86 ? 10.708 10.782 -3.294 1.00 75.25 86 LEU A O 1
ATOM 714 N N . THR A 1 87 ? 8.705 11.133 -4.261 1.00 81.06 87 THR A N 1
ATOM 715 C CA . THR A 1 87 ? 8.873 12.577 -4.449 1.00 81.06 87 THR A CA 1
ATOM 716 C C . THR A 1 87 ? 8.985 13.283 -3.102 1.00 81.06 87 THR A C 1
ATOM 718 O O . THR A 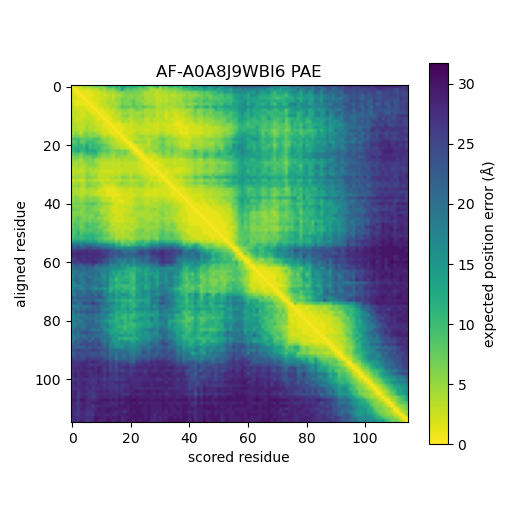1 87 ? 9.933 14.038 -2.896 1.00 81.06 87 THR A O 1
ATOM 721 N N . ASP A 1 88 ? 8.113 12.963 -2.149 1.00 71.56 88 ASP A N 1
ATOM 722 C CA . ASP A 1 88 ? 8.157 13.521 -0.797 1.00 71.56 88 ASP A CA 1
ATOM 723 C C . ASP A 1 88 ? 9.464 13.119 -0.083 1.00 71.56 88 ASP A C 1
ATOM 725 O O . ASP A 1 88 ? 10.145 13.964 0.494 1.00 71.56 88 ASP A O 1
ATOM 729 N N . CYS A 1 89 ? 9.890 11.854 -0.193 1.00 69.38 89 CYS A N 1
ATOM 730 C CA . CYS A 1 89 ? 11.157 11.353 0.351 1.00 69.38 89 CYS A CA 1
ATOM 731 C C . CYS A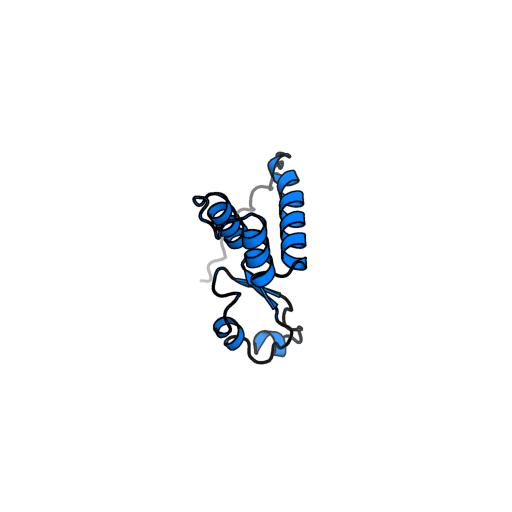 1 89 ? 12.391 12.048 -0.243 1.00 69.38 89 CYS A C 1
ATOM 733 O O . CYS A 1 89 ? 13.379 12.232 0.467 1.00 69.38 89 CYS A O 1
ATOM 735 N N . SER A 1 90 ? 12.350 12.462 -1.514 1.00 70.50 90 SER A N 1
ATOM 736 C CA . SER A 1 90 ? 13.472 13.162 -2.155 1.00 70.50 90 SER A CA 1
ATOM 737 C C . SER A 1 90 ? 13.796 14.500 -1.477 1.00 70.50 90 SER A C 1
ATOM 739 O O . SER A 1 90 ? 14.970 14.872 -1.383 1.00 70.50 90 SER A O 1
ATOM 741 N N . HIS A 1 91 ? 12.790 15.168 -0.901 1.00 65.19 91 HIS A N 1
ATOM 742 C CA . HIS A 1 91 ? 12.998 16.376 -0.105 1.00 65.19 91 HIS A CA 1
ATOM 743 C C . HIS A 1 91 ? 13.793 16.078 1.171 1.00 65.19 91 HIS A C 1
ATOM 745 O O . HIS A 1 91 ? 14.742 16.789 1.479 1.00 65.19 91 HIS A O 1
ATOM 751 N N . PHE A 1 92 ? 13.496 14.975 1.860 1.00 62.34 92 PHE A N 1
ATOM 752 C CA . PHE A 1 92 ? 14.200 14.596 3.091 1.00 62.34 92 PHE A CA 1
ATOM 753 C C . PHE A 1 92 ? 15.630 14.086 2.860 1.00 62.34 92 PHE A C 1
ATOM 755 O O . PHE A 1 92 ? 16.453 14.156 3.765 1.00 62.34 92 PHE A O 1
ATOM 762 N N . ILE A 1 93 ? 15.939 13.574 1.665 1.00 62.31 93 ILE A N 1
ATOM 763 C CA . ILE A 1 93 ? 17.306 13.164 1.298 1.00 62.31 93 ILE A CA 1
ATOM 764 C C . ILE A 1 93 ? 18.170 14.388 0.957 1.00 62.31 93 ILE A C 1
ATOM 766 O O . ILE A 1 93 ? 19.372 14.388 1.211 1.00 62.31 93 ILE A O 1
ATOM 770 N N . THR A 1 94 ? 17.563 15.428 0.378 1.00 60.69 94 THR A N 1
ATOM 771 C CA . THR A 1 94 ? 18.287 16.602 -0.138 1.00 60.69 94 THR A CA 1
ATOM 772 C C . THR A 1 94 ? 18.433 17.706 0.910 1.00 60.69 94 THR A C 1
ATOM 774 O O . THR A 1 94 ? 19.366 18.504 0.848 1.00 60.69 94 THR A O 1
ATOM 777 N N . THR A 1 95 ? 17.529 17.767 1.888 1.00 59.78 95 THR A N 1
ATOM 778 C CA . THR A 1 95 ? 17.579 18.743 2.979 1.00 59.78 95 THR A CA 1
ATOM 779 C C . THR A 1 95 ? 18.181 18.088 4.227 1.00 59.78 95 THR A C 1
ATOM 781 O O . THR A 1 95 ? 17.596 17.130 4.732 1.00 59.78 95 THR A O 1
ATOM 784 N N . PRO A 1 96 ? 19.322 18.567 4.761 1.00 60.28 96 PRO A N 1
ATOM 785 C CA . PRO A 1 96 ? 19.835 18.072 6.030 1.00 60.28 96 PRO A CA 1
ATOM 786 C C . PRO A 1 96 ? 18.810 18.411 7.112 1.00 60.28 96 PRO A C 1
ATOM 788 O O . PRO A 1 96 ? 18.542 19.582 7.373 1.00 60.28 96 PRO A O 1
ATOM 791 N N . ALA A 1 97 ? 18.200 17.393 7.713 1.00 61.16 97 ALA A N 1
ATOM 792 C CA . ALA A 1 97 ? 17.346 17.595 8.869 1.00 61.16 97 ALA A CA 1
ATOM 793 C C . ALA A 1 97 ? 18.224 18.071 10.036 1.00 61.16 97 ALA A C 1
ATOM 795 O O . ALA A 1 97 ? 19.041 17.304 10.549 1.00 61.16 97 ALA A O 1
ATOM 796 N N . GLU A 1 98 ? 18.075 19.329 10.452 1.00 62.28 98 GLU A N 1
ATOM 797 C CA . GLU A 1 98 ? 18.582 19.761 11.753 1.00 62.28 98 GLU A CA 1
ATOM 798 C C . GLU A 1 98 ? 17.898 18.910 12.824 1.00 62.28 98 GLU A C 1
ATOM 800 O O . GLU A 1 98 ? 16.671 18.902 12.953 1.00 62.28 98 GLU A O 1
ATOM 805 N N . LEU A 1 99 ? 18.695 18.139 13.568 1.00 57.53 99 LEU A N 1
ATOM 806 C CA . LEU A 1 99 ? 18.195 17.408 14.722 1.00 57.53 99 LEU A CA 1
ATOM 807 C C . LEU A 1 99 ? 17.627 18.428 15.716 1.00 57.53 99 LEU A C 1
ATOM 809 O O . LEU A 1 99 ? 18.363 19.327 16.134 1.00 57.53 99 LEU A O 1
ATOM 813 N N . PRO A 1 100 ? 16.359 18.297 16.143 1.00 61.75 100 PRO A N 1
ATOM 814 C CA . PRO A 1 100 ? 15.870 19.108 17.240 1.00 61.75 100 PRO A CA 1
ATOM 815 C C . PRO A 1 100 ? 16.747 18.836 18.466 1.00 61.75 100 PRO A C 1
ATOM 817 O O . PRO A 1 100 ? 16.935 17.689 18.875 1.00 61.75 100 PRO A O 1
ATOM 820 N N . SER A 1 101 ? 17.322 19.899 19.027 1.00 67.50 101 SER A N 1
ATOM 821 C CA . SER A 1 101 ? 18.087 19.835 20.270 1.00 67.50 101 SER A CA 1
ATOM 822 C C . SER A 1 101 ? 17.135 19.452 21.401 1.00 67.50 101 SER A C 1
ATOM 824 O O . SER A 1 101 ? 16.329 20.263 21.859 1.00 67.50 101 SER A O 1
ATOM 826 N N . PHE A 1 102 ? 17.161 18.185 21.809 1.00 65.12 102 PHE A N 1
ATOM 827 C CA . PHE A 1 102 ? 16.372 17.718 22.941 1.00 65.12 102 PHE A CA 1
ATOM 828 C C . PHE A 1 102 ? 17.022 18.204 24.240 1.00 65.12 102 PHE A C 1
ATOM 830 O O . PHE A 1 102 ? 18.221 18.021 24.451 1.00 65.12 102 PHE A O 1
ATOM 837 N N . ALA A 1 103 ? 16.228 18.805 25.130 1.00 72.75 103 ALA A N 1
ATOM 838 C CA . ALA A 1 103 ? 16.678 19.105 26.485 1.00 72.75 103 ALA A CA 1
ATOM 839 C C . ALA A 1 103 ? 17.086 17.803 27.199 1.00 72.75 103 ALA A C 1
ATOM 841 O O . ALA A 1 103 ? 16.435 16.768 27.030 1.00 72.75 103 ALA A O 1
ATOM 842 N N . ALA A 1 104 ? 18.163 17.855 27.988 1.00 73.50 104 ALA A N 1
ATOM 843 C CA . ALA A 1 104 ? 18.658 16.702 28.734 1.00 73.50 104 ALA A CA 1
ATOM 844 C C . ALA A 1 104 ? 17.539 16.075 29.585 1.00 73.50 104 ALA A C 1
ATOM 846 O O . ALA A 1 104 ? 16.773 16.781 30.244 1.00 73.50 104 ALA A O 1
ATOM 847 N N . THR A 1 105 ? 17.443 14.744 29.562 1.00 68.19 105 THR A N 1
ATOM 848 C CA . THR A 1 105 ? 16.427 13.992 30.308 1.00 68.19 105 THR A CA 1
ATOM 849 C C . THR A 1 105 ? 16.489 14.333 31.801 1.00 68.19 105 THR A C 1
ATOM 851 O O . THR A 1 105 ? 17.576 14.237 32.380 1.00 68.19 105 THR A O 1
ATOM 854 N N . PRO A 1 106 ? 15.361 14.683 32.450 1.00 72.88 106 PRO A N 1
ATOM 855 C CA . PRO A 1 106 ? 15.323 14.898 33.892 1.00 72.88 106 PRO A CA 1
ATOM 856 C C . PRO A 1 106 ? 15.806 13.648 34.636 1.00 72.88 106 PRO A C 1
ATOM 858 O O . PRO A 1 106 ? 15.367 12.536 34.339 1.00 72.88 106 PRO A O 1
ATOM 861 N N . GLY A 1 107 ? 16.716 13.824 35.596 1.00 74.50 107 GLY A N 1
ATOM 862 C CA . GLY A 1 107 ? 17.215 12.728 36.424 1.00 74.50 107 GLY A CA 1
ATOM 863 C C . GLY A 1 107 ? 16.080 12.098 37.230 1.00 74.50 107 GLY A C 1
ATOM 864 O O . GLY A 1 107 ? 15.346 12.798 37.923 1.00 74.50 107 GLY A O 1
ATOM 865 N N . MET A 1 108 ? 15.919 10.777 37.132 1.00 66.19 108 MET A N 1
ATOM 866 C CA . MET A 1 108 ? 14.907 10.040 37.889 1.00 66.19 108 MET A CA 1
ATOM 867 C C . MET A 1 108 ? 15.178 10.167 39.394 1.00 66.19 108 MET A C 1
ATOM 869 O O . MET A 1 108 ? 16.177 9.649 39.893 1.00 66.19 108 MET A O 1
ATOM 873 N N . THR A 1 109 ? 14.286 10.825 40.135 1.00 70.50 109 THR A N 1
ATOM 874 C CA . THR A 1 109 ? 14.331 10.836 41.602 1.00 70.50 109 THR A CA 1
ATOM 875 C C . THR A 1 109 ? 13.986 9.437 42.111 1.00 70.50 109 THR A C 1
ATOM 877 O O . THR A 1 109 ? 12.929 8.896 41.783 1.00 70.50 109 THR A O 1
ATOM 880 N N . GLY A 1 110 ? 14.894 8.824 42.876 1.00 67.56 110 GLY A N 1
ATOM 881 C CA . GLY A 1 110 ? 14.719 7.469 43.399 1.00 67.56 110 GLY A CA 1
ATOM 882 C C . GLY A 1 110 ? 13.420 7.325 44.193 1.00 67.56 110 GLY A C 1
ATOM 883 O O . GLY A 1 110 ? 13.117 8.149 45.056 1.00 67.56 110 GLY A O 1
ATOM 884 N N . ALA A 1 111 ? 12.652 6.276 43.891 1.00 66.06 111 ALA A N 1
ATOM 885 C CA . ALA A 1 111 ? 11.400 5.984 44.576 1.00 66.06 111 ALA A CA 1
ATOM 886 C C . ALA A 1 111 ? 11.640 5.753 46.084 1.00 66.06 111 ALA A C 1
ATOM 888 O O . ALA A 1 111 ? 12.623 5.099 46.455 1.00 66.06 111 ALA A O 1
ATOM 889 N N . PRO A 1 112 ? 10.762 6.261 46.967 1.00 63.31 112 PRO A N 1
ATOM 890 C CA . PRO A 1 112 ? 10.907 6.066 48.402 1.00 63.31 112 PRO A CA 1
ATOM 891 C C . PRO A 1 112 ? 10.783 4.576 48.742 1.00 63.31 112 PRO A C 1
ATOM 893 O O . PRO A 1 112 ? 9.787 3.933 48.415 1.00 63.31 112 PRO A O 1
ATOM 896 N N . ARG A 1 113 ? 11.805 4.020 49.406 1.00 58.78 113 ARG A N 1
ATOM 897 C CA . ARG A 1 113 ? 11.734 2.664 49.968 1.00 58.78 113 ARG A CA 1
ATOM 898 C C . ARG A 1 113 ? 10.703 2.654 51.089 1.00 58.78 113 ARG A C 1
ATOM 900 O O . ARG A 1 113 ? 10.878 3.334 52.098 1.00 58.78 113 ARG A O 1
ATOM 907 N N . THR A 1 114 ? 9.651 1.867 50.916 1.00 61.25 114 THR A N 1
ATOM 908 C CA . THR A 1 114 ? 8.762 1.475 52.010 1.00 61.25 114 THR A CA 1
ATOM 909 C C . THR A 1 114 ? 9.533 0.576 52.977 1.00 61.25 114 THR A C 1
ATOM 911 O O . THR A 1 114 ? 10.247 -0.324 52.529 1.00 61.25 114 THR A O 1
ATOM 914 N N . LYS A 1 115 ? 9.439 0.889 54.275 1.00 54.84 115 LYS A N 1
ATOM 915 C CA . LYS A 1 115 ? 9.996 0.090 55.377 1.00 54.84 115 LYS A CA 1
ATOM 916 C C . LYS A 1 115 ? 9.342 -1.282 55.462 1.00 54.84 115 LYS A C 1
ATOM 918 O O . LYS A 1 115 ? 8.137 -1.360 55.138 1.00 54.84 115 LYS A O 1
#

Solvent-accessible surface area (backbone atoms only — not comparable to full-atom values): 7315 Å² total; per-residue (Å²): 113,68,68,38,64,75,67,73,44,81,76,72,54,68,43,71,30,87,64,60,39,88,40,70,72,62,55,67,77,48,81,90,50,87,71,49,43,59,33,63,28,70,65,57,47,50,51,51,51,54,51,62,73,69,47,81,83,50,99,73,59,43,74,66,48,47,48,46,52,46,41,74,72,37,50,67,73,49,54,53,51,50,50,49,50,52,57,56,49,50,52,62,73,73,43,84,75,77,75,80,84,72,76,79,78,81,80,82,76,80,77,84,80,80,129

InterPro domains:
  IPR046616 Domain of unknown function DUF6729 [PF20499] (54-114)

Foldseek 3Di:
DVVCVVVVHDDDLEDEDQDCQQPCVVVVVPPPSPNHRYHHDLVSVVVVLVVLVPDPDDPQSPPVNSVVVCCVRPPPVRVVVSVVVVVVVVVPVVDPDDDPDDDPDPDDDDDDDDD

Mean predicted aligned error: 14.99 Å

Radius of gyration: 22.28 Å; Cα contacts (8 Å, |Δi|>4): 58; chains: 1; bounding box: 36×36×80 Å

Sequence (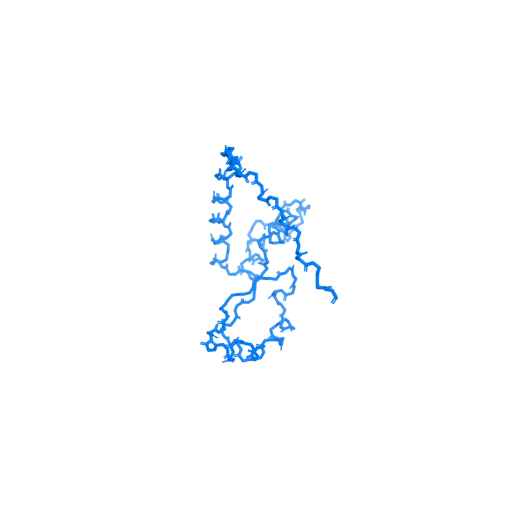115 aa):
MLRYRLAGVEPPKLLNVDRDCCNTRTRVLFPGWDNLVIRLDVWHFMRRLSSACTRERTLGNSPTELRKQILEQHSETHLHRCLQCLTDCSHFITTPAELPSFAATPGMTGAPRTK

Organism: Branchiostoma lanceolatum (NCBI:txid7740)

pLDDT: mean 73.38, std 10.29, range [53.62, 91.75]

Secondary structure (DSSP, 8-state):
-HHHHHTTPPPPSEEEESS-TTSHHHHHTSTT-TTPEEEE-HHHHHHHHHHHHHS---TT--HHHHHHHHHHHS-HHHHHHHHHHHHHHHHHHHS--PPP-PPPPPP-PPPPPP-